Protein AF-A0A9D1ESU5-F1 (afdb_monomer_lite)

Organism: NCBI:txid2840858

Structure (mmCIF, N/CA/C/O backbone):
data_AF-A0A9D1ESU5-F1
#
_entry.id   AF-A0A9D1ESU5-F1
#
loop_
_atom_site.group_PDB
_atom_site.id
_atom_site.type_symbol
_atom_site.label_atom_id
_atom_site.label_alt_id
_atom_site.label_comp_id
_atom_site.label_asym_id
_atom_site.label_entity_id
_atom_site.label_seq_id
_atom_site.pdbx_PDB_ins_code
_atom_site.Cartn_x
_atom_site.Cartn_y
_atom_site.Cartn_z
_atom_site.occupancy
_atom_site.B_iso_or_equiv
_atom_site.auth_seq_id
_atom_site.auth_comp_id
_atom_site.auth_asym_id
_atom_site.auth_atom_id
_atom_site.pdbx_PDB_model_num
ATOM 1 N N . MET A 1 1 ? 30.100 1.678 -49.059 1.00 68.00 1 MET A N 1
ATOM 2 C CA . MET A 1 1 ? 30.723 2.115 -47.790 1.00 68.00 1 MET A CA 1
ATOM 3 C C . MET A 1 1 ? 29.745 2.882 -46.894 1.00 68.00 1 MET A C 1
ATOM 5 O O . MET A 1 1 ? 29.525 2.445 -45.775 1.00 68.00 1 MET A O 1
ATOM 9 N N . SER A 1 2 ? 29.061 3.926 -47.384 1.00 79.31 2 SER A N 1
ATOM 10 C CA . SER A 1 2 ? 28.072 4.700 -46.598 1.00 79.31 2 SER A CA 1
ATOM 11 C C . SER A 1 2 ? 26.906 3.874 -46.025 1.00 79.31 2 SER A C 1
ATOM 13 O O . SER A 1 2 ? 26.586 4.001 -44.850 1.00 79.31 2 SER A O 1
ATOM 15 N N . ARG A 1 3 ? 26.312 2.967 -46.813 1.00 86.50 3 ARG A N 1
ATOM 16 C CA . ARG A 1 3 ? 25.205 2.095 -46.359 1.00 86.50 3 ARG A CA 1
ATOM 17 C C . ARG A 1 3 ? 25.589 1.147 -45.212 1.00 86.50 3 ARG A C 1
ATOM 19 O O . ARG A 1 3 ? 24.754 0.855 -44.366 1.00 86.50 3 ARG A O 1
ATOM 26 N N . MET A 1 4 ? 26.847 0.705 -45.164 1.00 89.25 4 MET A N 1
ATOM 27 C CA . MET A 1 4 ? 27.350 -0.183 -44.107 1.00 89.25 4 MET A CA 1
ATOM 28 C C . MET A 1 4 ? 27.504 0.566 -42.777 1.00 89.25 4 MET A C 1
ATOM 30 O O . MET A 1 4 ? 27.106 0.050 -41.741 1.00 89.25 4 MET A O 1
ATOM 34 N N . LEU A 1 5 ? 27.995 1.810 -42.811 1.00 92.69 5 LEU A N 1
ATOM 35 C CA . LEU A 1 5 ? 28.099 2.658 -41.618 1.00 92.69 5 LEU A CA 1
ATOM 36 C C . LEU A 1 5 ? 26.723 2.997 -41.038 1.00 92.69 5 LEU A C 1
ATOM 38 O O . LEU A 1 5 ? 26.523 2.870 -39.835 1.00 92.69 5 LEU A O 1
ATOM 42 N N . ILE A 1 6 ? 25.759 3.350 -41.895 1.00 93.50 6 ILE A N 1
ATOM 43 C CA . ILE A 1 6 ? 24.377 3.611 -41.465 1.00 93.50 6 ILE A CA 1
ATOM 44 C C . ILE A 1 6 ? 23.786 2.364 -40.796 1.00 93.50 6 ILE A C 1
ATOM 46 O O . ILE A 1 6 ? 23.212 2.465 -39.717 1.00 93.50 6 ILE A O 1
ATOM 50 N N . SER A 1 7 ? 23.981 1.179 -41.386 1.00 94.12 7 SER A N 1
ATOM 51 C CA . SER A 1 7 ? 23.498 -0.076 -40.802 1.00 94.12 7 SER A CA 1
ATOM 52 C C . SER A 1 7 ? 24.107 -0.361 -39.426 1.00 94.12 7 SER A C 1
ATOM 54 O O . SER A 1 7 ? 23.391 -0.804 -38.535 1.00 94.12 7 SER A O 1
ATOM 56 N N . ILE A 1 8 ? 25.403 -0.101 -39.231 1.00 95.00 8 ILE A N 1
ATOM 57 C CA . ILE A 1 8 ? 26.074 -0.310 -37.938 1.00 95.00 8 ILE A CA 1
ATOM 58 C C . ILE A 1 8 ? 25.514 0.640 -36.877 1.00 95.00 8 ILE A C 1
ATOM 60 O O . ILE A 1 8 ? 25.189 0.199 -35.778 1.00 95.00 8 ILE A O 1
ATOM 64 N N . VAL A 1 9 ? 25.343 1.923 -37.209 1.00 95.19 9 VAL A N 1
ATOM 65 C CA . VAL A 1 9 ? 24.773 2.913 -36.280 1.00 95.19 9 VAL A CA 1
ATOM 66 C C . VAL A 1 9 ? 23.351 2.523 -35.870 1.00 95.19 9 VAL A C 1
ATOM 68 O O . VAL A 1 9 ? 23.023 2.575 -34.687 1.00 95.19 9 VAL A O 1
ATOM 71 N N . VAL A 1 10 ? 22.526 2.066 -36.816 1.00 95.75 10 VAL A N 1
ATOM 72 C CA . VAL A 1 10 ? 21.166 1.590 -36.519 1.00 95.75 10 VAL A CA 1
ATOM 73 C C . VAL A 1 10 ? 21.191 0.380 -35.583 1.00 95.75 10 VAL A C 1
ATOM 75 O O . VAL A 1 10 ? 20.426 0.347 -34.625 1.00 95.75 10 VAL A O 1
ATOM 78 N N . ILE A 1 11 ? 22.089 -0.585 -35.803 1.00 96.31 11 ILE A N 1
ATOM 79 C CA . ILE A 1 11 ? 22.218 -1.760 -34.926 1.00 96.31 11 ILE A CA 1
ATOM 80 C C . ILE A 1 11 ? 22.622 -1.344 -33.507 1.00 96.31 11 ILE A C 1
ATOM 82 O O . ILE A 1 11 ? 22.011 -1.803 -32.546 1.00 96.31 11 ILE A O 1
ATOM 86 N N . VAL A 1 12 ? 23.599 -0.446 -33.358 1.00 96.00 12 VAL A N 1
ATOM 87 C CA . VAL A 1 12 ? 24.036 0.044 -32.039 1.00 96.00 12 VAL A CA 1
ATOM 88 C C . VAL A 1 12 ? 22.894 0.753 -31.305 1.00 96.00 12 VAL A C 1
ATOM 90 O O . VAL A 1 12 ? 22.686 0.506 -30.117 1.00 96.00 12 VAL A O 1
ATOM 93 N N . LEU A 1 13 ? 22.115 1.581 -32.009 1.00 95.88 13 LEU A N 1
ATOM 94 C CA . LEU A 1 13 ? 20.943 2.239 -31.429 1.00 95.88 13 LEU A CA 1
ATOM 95 C C . LEU A 1 13 ? 19.872 1.230 -31.002 1.00 95.88 13 LEU A C 1
ATOM 97 O O . LEU A 1 13 ? 19.355 1.337 -29.893 1.00 95.88 13 LEU A O 1
ATOM 101 N N . LEU A 1 14 ? 19.568 0.227 -31.832 1.00 95.69 14 LEU A N 1
ATOM 102 C CA . LEU A 1 14 ? 18.593 -0.813 -31.490 1.00 95.69 14 LEU A CA 1
ATOM 103 C C . LEU A 1 14 ? 19.023 -1.605 -30.252 1.00 95.69 14 LEU A C 1
ATOM 105 O O . LEU A 1 14 ? 18.213 -1.802 -29.350 1.00 95.69 14 LEU A O 1
ATOM 109 N N . VAL A 1 15 ? 20.298 -1.992 -30.161 1.00 96.12 15 VAL A N 1
ATOM 110 C CA . VAL A 1 15 ? 20.832 -2.693 -28.984 1.00 96.12 15 VAL A CA 1
ATOM 111 C C . VAL A 1 15 ? 20.705 -1.820 -27.731 1.00 96.12 15 VAL A C 1
ATOM 113 O O . VAL A 1 15 ? 20.183 -2.278 -26.714 1.00 96.12 15 VAL A O 1
ATOM 116 N N . GLY A 1 16 ? 21.086 -0.541 -27.808 1.00 94.81 16 GLY A N 1
ATOM 117 C CA . GLY A 1 16 ? 20.939 0.395 -26.690 1.00 94.81 16 GLY A CA 1
ATOM 118 C C . GLY A 1 16 ? 19.487 0.539 -26.219 1.00 94.81 16 GLY A C 1
ATOM 119 O O . GLY A 1 16 ? 19.206 0.437 -25.023 1.00 94.81 16 GLY A O 1
ATOM 120 N N . LEU A 1 17 ? 18.551 0.692 -27.162 1.00 93.38 17 LEU A N 1
ATOM 121 C CA . LEU A 1 17 ? 17.118 0.783 -26.870 1.00 93.38 17 LEU A CA 1
ATOM 122 C C . LEU A 1 17 ? 16.573 -0.500 -26.233 1.00 93.38 17 LEU A C 1
ATOM 124 O O . LEU A 1 17 ? 15.758 -0.419 -25.313 1.00 93.38 17 LEU A O 1
ATOM 128 N N . THR A 1 18 ? 17.025 -1.679 -26.673 1.00 92.88 18 THR A N 1
ATOM 129 C CA . THR A 1 18 ? 16.585 -2.952 -26.079 1.00 92.88 18 THR A CA 1
ATOM 130 C C . THR A 1 18 ? 17.047 -3.118 -24.634 1.00 92.88 18 THR A C 1
ATOM 132 O O . THR A 1 18 ? 16.247 -3.531 -23.797 1.00 92.88 18 THR A O 1
ATOM 135 N N . ILE A 1 19 ? 18.286 -2.727 -24.313 1.00 93.75 19 ILE A N 1
ATOM 136 C CA . ILE A 1 19 ? 18.819 -2.797 -22.944 1.00 93.75 19 ILE A CA 1
ATOM 137 C C . ILE A 1 19 ? 18.028 -1.864 -22.025 1.00 93.75 19 ILE A C 1
ATOM 139 O O . ILE A 1 19 ? 17.574 -2.273 -20.957 1.00 93.75 19 ILE A O 1
ATOM 143 N N . GLN A 1 20 ? 17.810 -0.620 -22.459 1.00 90.44 20 GLN A N 1
ATOM 144 C CA . GLN A 1 20 ? 17.050 0.350 -21.676 1.00 90.44 20 GLN A CA 1
ATOM 145 C C . GLN A 1 20 ? 15.594 -0.093 -21.491 1.00 90.44 20 GLN A C 1
ATOM 147 O O . GLN A 1 20 ? 15.057 0.005 -20.391 1.00 90.44 20 GLN A O 1
ATOM 152 N N . SER A 1 21 ? 14.968 -0.641 -22.535 1.00 90.00 21 SER A N 1
ATOM 153 C CA . SER A 1 21 ? 13.601 -1.167 -22.452 1.00 90.00 21 SER A CA 1
ATOM 154 C C . SER A 1 21 ? 13.488 -2.307 -21.441 1.00 90.00 21 SER A C 1
ATOM 156 O O . SER A 1 21 ? 12.519 -2.353 -20.687 1.00 90.00 21 SER A O 1
ATOM 158 N N . GLN A 1 22 ? 14.474 -3.206 -21.389 1.00 90.75 22 GLN A N 1
ATOM 159 C CA . GLN A 1 22 ? 14.475 -4.309 -20.431 1.00 90.75 22 GLN A CA 1
ATOM 160 C C . GLN A 1 22 ? 14.629 -3.805 -18.991 1.00 90.75 22 GLN A C 1
ATOM 162 O O . GLN A 1 22 ? 13.841 -4.180 -18.128 1.00 90.75 22 GLN A O 1
ATOM 167 N N . GLN A 1 23 ? 15.550 -2.867 -18.757 1.00 89.31 23 GLN A N 1
ATOM 168 C CA . GLN A 1 23 ? 15.724 -2.246 -17.443 1.00 89.31 23 GLN A CA 1
ATOM 169 C C . GLN A 1 23 ? 14.445 -1.539 -16.957 1.00 89.31 23 GLN A C 1
ATOM 171 O O . GLN A 1 23 ? 14.127 -1.562 -15.769 1.00 89.31 23 GLN A O 1
ATOM 176 N N . MET A 1 24 ? 13.697 -0.898 -17.861 1.00 87.06 24 MET A N 1
ATOM 177 C CA . MET A 1 24 ? 12.429 -0.253 -17.503 1.00 87.06 24 MET A CA 1
ATOM 178 C C . MET A 1 24 ? 11.331 -1.268 -17.170 1.00 87.06 24 MET A C 1
ATOM 180 O O . MET A 1 24 ? 10.540 -1.018 -16.263 1.00 87.06 24 MET A O 1
ATOM 184 N N . LYS A 1 25 ? 11.297 -2.425 -17.844 1.00 90.50 25 LYS A N 1
ATOM 185 C CA . LYS A 1 25 ? 10.370 -3.514 -17.498 1.00 90.50 25 LYS A CA 1
ATOM 186 C C . LYS A 1 25 ? 10.640 -4.064 -16.102 1.00 90.50 25 LYS A C 1
ATOM 188 O O . LYS A 1 25 ? 9.708 -4.165 -15.316 1.00 90.50 25 LYS A O 1
ATOM 193 N N . GLU A 1 26 ? 11.903 -4.325 -15.772 1.00 89.19 26 GLU A N 1
ATOM 194 C CA . GLU A 1 26 ? 12.299 -4.809 -14.441 1.00 89.19 26 GLU A CA 1
ATOM 195 C C . GLU A 1 26 ? 11.897 -3.827 -13.334 1.00 89.19 26 GLU A C 1
ATOM 197 O O . GLU A 1 26 ? 11.348 -4.224 -12.307 1.00 89.19 26 GLU A O 1
ATOM 202 N N . LYS A 1 27 ? 12.104 -2.521 -13.557 1.00 90.44 27 LYS A N 1
ATOM 203 C CA . LYS A 1 27 ? 11.649 -1.481 -12.622 1.00 90.44 27 LYS A CA 1
ATOM 204 C C . LYS A 1 27 ? 10.132 -1.476 -12.464 1.00 90.44 27 LYS A C 1
ATOM 206 O O . LYS A 1 27 ? 9.651 -1.375 -11.341 1.00 90.44 27 LYS A O 1
ATOM 211 N N . ASN A 1 28 ? 9.384 -1.599 -13.559 1.00 92.69 28 ASN A N 1
ATOM 212 C CA . ASN A 1 28 ? 7.925 -1.663 -13.501 1.00 92.69 28 ASN A CA 1
ATOM 213 C C . ASN A 1 28 ? 7.430 -2.884 -12.722 1.00 92.69 28 ASN A C 1
ATOM 215 O O . ASN A 1 28 ? 6.508 -2.748 -11.924 1.00 92.69 28 ASN A O 1
ATOM 219 N N . GLU A 1 29 ? 8.044 -4.052 -12.908 1.00 93.31 29 GLU A N 1
ATOM 220 C CA . GLU A 1 29 ? 7.705 -5.252 -12.135 1.00 93.31 29 GLU A CA 1
ATOM 221 C C . GLU A 1 29 ? 8.008 -5.064 -10.644 1.00 93.31 29 GLU A C 1
ATOM 223 O O . GLU A 1 29 ? 7.162 -5.366 -9.802 1.00 93.31 29 GLU A O 1
ATOM 228 N N . ALA A 1 30 ? 9.163 -4.485 -10.307 1.00 93.44 30 ALA A N 1
ATOM 229 C CA . ALA A 1 30 ? 9.511 -4.170 -8.923 1.00 93.44 30 ALA A CA 1
ATOM 230 C C . ALA A 1 30 ? 8.537 -3.160 -8.289 1.00 93.44 30 ALA A C 1
ATOM 232 O O . ALA A 1 30 ? 8.168 -3.308 -7.123 1.00 93.44 30 ALA A O 1
ATOM 233 N N . TYR A 1 31 ? 8.096 -2.146 -9.041 1.00 94.62 31 TYR A N 1
ATOM 234 C CA . TYR A 1 31 ? 7.086 -1.199 -8.567 1.00 94.62 31 TYR A CA 1
ATOM 235 C C . TYR A 1 31 ? 5.716 -1.853 -8.399 1.00 94.62 31 TYR A C 1
ATOM 237 O O . TYR A 1 31 ? 5.058 -1.601 -7.395 1.00 94.62 31 TYR A O 1
ATOM 245 N N . ALA A 1 32 ? 5.300 -2.727 -9.317 1.00 94.81 32 ALA A N 1
ATOM 246 C CA . ALA A 1 32 ? 4.044 -3.461 -9.190 1.00 94.81 32 ALA A CA 1
ATOM 247 C C . ALA A 1 32 ? 4.027 -4.342 -7.929 1.00 94.81 32 ALA A C 1
ATOM 249 O O . ALA A 1 32 ? 3.033 -4.367 -7.208 1.00 94.81 32 ALA A O 1
ATOM 250 N N . GLN A 1 33 ? 5.145 -5.006 -7.620 1.00 94.38 33 GLN A N 1
ATOM 251 C CA . GLN A 1 33 ? 5.294 -5.776 -6.381 1.00 94.38 33 GLN A CA 1
ATOM 252 C C . GLN A 1 33 ? 5.238 -4.886 -5.133 1.00 94.38 33 GLN A C 1
ATOM 254 O O . GLN A 1 33 ? 4.581 -5.246 -4.159 1.00 94.38 33 GLN A O 1
ATOM 259 N N . GLN A 1 34 ? 5.893 -3.719 -5.157 1.00 95.38 34 GLN A N 1
ATOM 260 C CA . GLN A 1 34 ? 5.833 -2.765 -4.044 1.00 95.38 34 GLN A CA 1
ATOM 261 C C . GLN A 1 34 ? 4.418 -2.238 -3.811 1.00 95.38 34 GLN A C 1
ATOM 263 O O . GLN A 1 34 ? 3.992 -2.172 -2.665 1.00 95.38 34 GLN A O 1
ATOM 268 N N . ILE A 1 35 ? 3.687 -1.905 -4.878 1.00 95.12 35 ILE A N 1
ATOM 269 C CA . ILE A 1 35 ? 2.291 -1.461 -4.786 1.00 95.12 35 ILE A CA 1
ATOM 270 C C . ILE A 1 35 ? 1.440 -2.556 -4.146 1.00 95.12 35 ILE A C 1
ATOM 272 O O . ILE A 1 35 ? 0.799 -2.297 -3.138 1.00 95.12 35 ILE A O 1
ATOM 276 N N . ALA A 1 36 ? 1.522 -3.795 -4.640 1.00 96.00 36 ALA A N 1
ATOM 277 C CA . ALA A 1 36 ? 0.759 -4.906 -4.073 1.00 96.00 36 ALA A CA 1
ATOM 278 C C . ALA A 1 36 ? 1.076 -5.146 -2.584 1.00 96.00 36 ALA A C 1
ATOM 280 O O . ALA A 1 36 ? 0.178 -5.406 -1.786 1.00 96.00 36 ALA A O 1
ATOM 281 N N . ALA A 1 37 ? 2.348 -5.034 -2.191 1.00 95.62 37 ALA A N 1
ATOM 282 C CA . ALA A 1 37 ? 2.758 -5.184 -0.797 1.00 95.62 37 ALA A CA 1
ATOM 283 C C . ALA A 1 37 ? 2.286 -4.024 0.098 1.00 95.62 37 ALA A C 1
ATOM 285 O O . ALA A 1 37 ? 2.003 -4.238 1.277 1.00 95.62 37 ALA A O 1
ATOM 286 N N . LEU A 1 38 ? 2.234 -2.799 -0.432 1.00 97.06 38 LEU A N 1
ATOM 287 C CA . LEU A 1 38 ? 1.718 -1.632 0.284 1.00 97.06 38 LEU A CA 1
ATOM 288 C C . LEU A 1 38 ? 0.196 -1.689 0.415 1.00 97.06 38 LEU A C 1
ATOM 290 O O . LEU A 1 38 ? -0.313 -1.440 1.502 1.00 97.06 38 LEU A O 1
ATOM 294 N N . ASP A 1 39 ? -0.514 -2.084 -0.639 1.00 96.38 39 ASP A N 1
ATOM 295 C CA . ASP A 1 39 ? -1.970 -2.240 -0.616 1.00 96.38 39 ASP A CA 1
ATOM 296 C C . ASP A 1 39 ? -2.396 -3.295 0.412 1.00 96.38 39 ASP A C 1
ATOM 298 O O . ASP A 1 39 ? -3.298 -3.048 1.208 1.00 96.38 39 ASP A O 1
ATOM 302 N N . ALA A 1 40 ? -1.682 -4.425 0.486 1.00 96.06 40 ALA A N 1
ATOM 303 C CA . ALA A 1 40 ? -1.932 -5.444 1.506 1.00 96.06 40 ALA A CA 1
ATOM 304 C C . ALA A 1 40 ? -1.705 -4.924 2.940 1.00 96.06 40 ALA A C 1
ATOM 306 O O . ALA A 1 40 ? -2.444 -5.281 3.857 1.00 96.06 40 ALA A O 1
ATOM 307 N N . GLN A 1 41 ? -0.697 -4.069 3.148 1.00 95.06 41 GLN A N 1
ATOM 308 C CA . GLN A 1 41 ? -0.472 -3.426 4.448 1.00 95.06 41 GLN A CA 1
ATOM 309 C C . GLN A 1 41 ? -1.592 -2.441 4.786 1.00 95.06 41 GLN A C 1
ATOM 311 O O . GLN A 1 41 ? -2.066 -2.437 5.916 1.00 95.06 41 GLN A O 1
ATOM 316 N N . ILE A 1 42 ? -2.038 -1.641 3.816 1.00 96.44 42 ILE A N 1
ATOM 317 C CA . ILE A 1 42 ? -3.151 -0.704 4.000 1.00 96.44 42 ILE A CA 1
ATOM 318 C C . ILE A 1 42 ? -4.425 -1.462 4.376 1.00 96.44 42 ILE A C 1
ATOM 320 O O . ILE A 1 42 ? -5.101 -1.076 5.323 1.00 96.44 42 ILE A O 1
ATOM 324 N N . GLU A 1 43 ? -4.743 -2.551 3.676 1.00 95.75 43 GLU A N 1
ATOM 325 C CA . GLU A 1 43 ? -5.923 -3.363 3.973 1.00 95.75 43 GLU A CA 1
ATOM 326 C C . GLU A 1 43 ? -5.856 -3.970 5.381 1.00 95.75 43 GLU A C 1
ATOM 328 O O . GLU A 1 43 ? -6.822 -3.874 6.138 1.00 95.75 43 GLU A O 1
ATOM 333 N N . SER A 1 44 ? -4.702 -4.519 5.771 1.00 94.50 44 SER A N 1
ATOM 334 C CA . SER A 1 44 ? -4.506 -5.064 7.118 1.00 94.50 44 SER A CA 1
ATOM 335 C C . SER A 1 44 ? -4.617 -4.000 8.212 1.00 94.50 44 SER A C 1
ATOM 337 O O . SER A 1 44 ? -5.182 -4.275 9.269 1.00 94.50 44 SER A O 1
ATOM 339 N N . GLU A 1 45 ? -4.067 -2.804 7.996 1.00 92.19 45 GLU A N 1
ATOM 340 C CA . GLU A 1 45 ? -4.161 -1.711 8.968 1.00 92.19 45 GLU A CA 1
ATOM 341 C C . GLU A 1 45 ? -5.591 -1.168 9.057 1.00 92.19 45 GLU A C 1
ATOM 343 O O . GLU A 1 45 ? -6.067 -0.912 10.160 1.00 92.19 45 GLU A O 1
ATOM 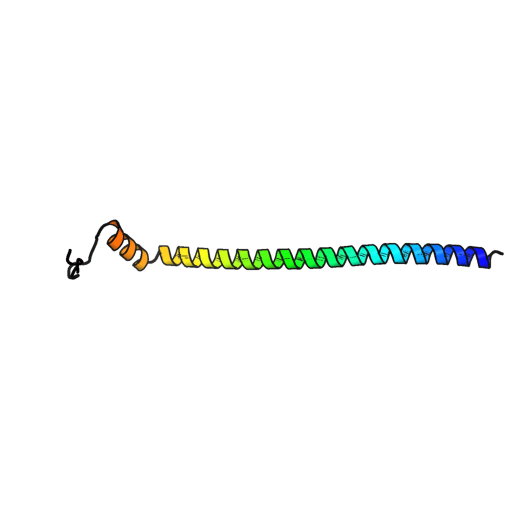348 N N . ASN A 1 46 ? -6.309 -1.071 7.933 1.00 93.94 46 ASN A N 1
ATOM 349 C CA . ASN A 1 46 ? -7.719 -0.679 7.925 1.00 93.94 46 ASN A CA 1
ATOM 350 C C . ASN A 1 46 ? -8.584 -1.679 8.704 1.00 93.94 46 ASN A C 1
ATOM 352 O O . ASN A 1 46 ? -9.360 -1.257 9.555 1.00 93.94 46 ASN A O 1
ATOM 356 N N . GLN A 1 47 ? -8.399 -2.987 8.487 1.00 93.81 47 GLN A N 1
ATOM 357 C CA . GLN A 1 47 ? -9.091 -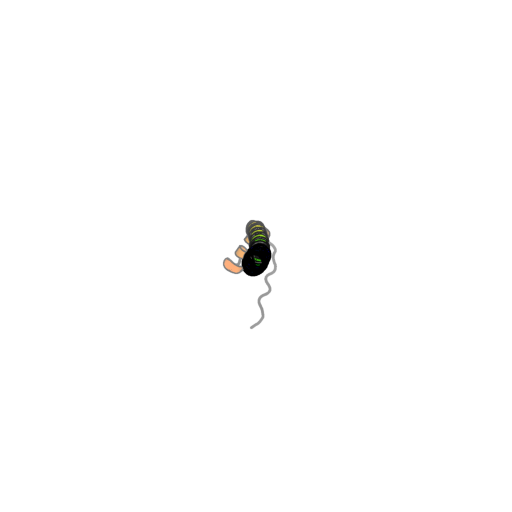4.021 9.269 1.00 93.81 47 GLN A CA 1
ATOM 358 C C . GLN A 1 47 ? -8.787 -3.891 10.763 1.00 93.81 47 GLN A C 1
ATOM 360 O O . GLN A 1 47 ? -9.698 -3.923 11.586 1.00 93.81 47 GLN A O 1
ATOM 365 N N . ARG A 1 48 ? -7.517 -3.672 11.130 1.00 93.94 48 ARG A N 1
ATOM 366 C CA . ARG A 1 48 ? -7.142 -3.488 12.538 1.00 93.94 48 ARG A CA 1
ATOM 367 C C . ARG A 1 48 ? -7.772 -2.231 13.139 1.00 93.94 48 ARG A C 1
ATOM 369 O O . ARG A 1 48 ? -8.137 -2.240 14.310 1.00 93.94 48 ARG A O 1
ATOM 376 N N . SER A 1 49 ? -7.902 -1.158 12.362 1.00 92.62 49 SER A N 1
ATOM 377 C CA . SER A 1 49 ? -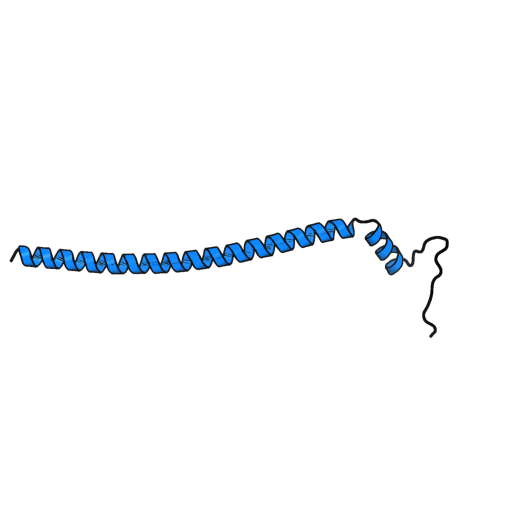8.615 0.049 12.784 1.00 92.62 49 SER A CA 1
ATOM 378 C C . SER A 1 49 ? -10.101 -0.219 13.023 1.00 92.62 49 SER A C 1
ATOM 380 O O . SER A 1 49 ? -10.606 0.165 14.072 1.00 92.62 49 SER A O 1
ATOM 382 N N . GLU A 1 50 ? -10.777 -0.930 12.120 1.00 92.62 50 GLU A N 1
ATOM 383 C CA . GLU A 1 50 ? -12.186 -1.311 12.297 1.00 92.62 50 GLU A CA 1
ATOM 384 C C . GLU A 1 50 ? -12.394 -2.197 13.538 1.00 92.62 50 GLU A C 1
ATOM 386 O O . GLU A 1 50 ? -13.330 -1.981 14.308 1.00 92.62 50 GLU A O 1
ATOM 391 N N . GLU A 1 51 ? -11.498 -3.158 13.781 1.00 89.94 51 GLU A N 1
ATOM 392 C CA . GLU A 1 51 ? -11.526 -3.997 14.987 1.00 89.94 51 GLU A CA 1
ATOM 393 C C . GLU A 1 51 ? -11.352 -3.175 16.272 1.00 89.94 51 GLU A C 1
ATOM 395 O O . GLU A 1 51 ? -12.040 -3.420 17.266 1.00 89.94 51 GLU A O 1
ATOM 400 N N . ILE A 1 52 ? -10.446 -2.191 16.263 1.00 92.06 52 ILE A N 1
ATOM 401 C CA . ILE A 1 52 ? -10.226 -1.293 17.402 1.00 92.06 52 ILE A CA 1
ATOM 402 C C . ILE A 1 52 ? -11.464 -0.433 17.657 1.00 92.06 52 ILE A C 1
ATOM 404 O O . ILE A 1 52 ? -11.873 -0.306 18.811 1.00 92.06 52 ILE A O 1
ATOM 408 N N . ASP A 1 53 ? -12.078 0.119 16.611 1.00 88.94 53 ASP A N 1
ATOM 409 C CA . ASP A 1 53 ? -13.286 0.937 16.737 1.00 88.94 53 ASP A CA 1
ATOM 410 C C . ASP A 1 53 ? -14.452 0.112 17.308 1.00 88.94 53 ASP A C 1
ATOM 412 O O . ASP A 1 53 ? -15.117 0.547 18.252 1.00 88.94 53 ASP A O 1
ATOM 416 N N . ALA A 1 54 ? -14.640 -1.122 16.827 1.00 86.62 54 ALA A N 1
ATOM 417 C CA . ALA A 1 54 ? -15.643 -2.044 17.361 1.00 86.62 54 ALA A CA 1
ATOM 418 C C . ALA A 1 54 ? -15.372 -2.421 18.829 1.00 86.62 54 ALA A C 1
ATOM 420 O O . ALA A 1 54 ? -16.294 -2.487 19.646 1.00 86.62 54 ALA A O 1
ATOM 421 N N . MET A 1 55 ? -14.105 -2.640 19.198 1.00 84.31 55 MET A N 1
ATOM 422 C CA . MET A 1 55 ? -13.720 -2.903 20.586 1.00 84.31 55 MET A CA 1
ATOM 423 C C . MET A 1 55 ? -13.971 -1.685 21.478 1.00 84.31 55 MET A C 1
ATOM 425 O O . MET A 1 55 ? -14.449 -1.839 22.602 1.00 84.31 55 MET A O 1
ATOM 429 N N . GLN A 1 56 ? -13.672 -0.479 20.994 1.00 83.56 56 GLN A N 1
ATOM 430 C CA . GLN A 1 56 ? -13.939 0.755 21.723 1.00 83.56 56 GLN A CA 1
ATOM 431 C C . GLN A 1 56 ? -15.439 0.918 21.981 1.00 83.56 56 GLN A C 1
ATOM 433 O O . GLN A 1 56 ? -15.826 1.224 23.109 1.00 83.56 56 GLN A O 1
ATOM 438 N N . GLU A 1 57 ? -16.279 0.661 20.977 1.00 82.88 57 GLU A N 1
ATOM 439 C CA . GLU A 1 57 ? -17.734 0.683 21.134 1.00 82.88 57 GLU A CA 1
ATOM 440 C C . GLU A 1 57 ? -18.199 -0.360 22.162 1.00 82.88 57 GLU A C 1
ATOM 442 O O . GLU A 1 57 ? -18.914 -0.014 23.104 1.00 82.88 57 GLU A O 1
ATOM 447 N N . TYR A 1 58 ? -17.707 -1.601 22.078 1.00 76.38 58 TYR A N 1
ATOM 448 C CA . TYR A 1 58 ? -18.004 -2.651 23.058 1.00 76.38 58 TYR A CA 1
ATOM 449 C C . TYR A 1 58 ? -17.619 -2.248 24.489 1.00 76.38 58 TYR A C 1
ATOM 451 O O . TYR A 1 58 ? -18.406 -2.422 25.418 1.00 76.38 58 TYR A O 1
ATOM 459 N N . MET A 1 59 ? -16.443 -1.648 24.685 1.00 80.44 59 MET A N 1
ATOM 460 C CA . MET A 1 59 ? -15.994 -1.188 26.004 1.00 80.44 59 MET A CA 1
ATOM 461 C C . MET A 1 59 ? -16.841 -0.045 26.576 1.00 80.44 59 MET A C 1
ATOM 463 O O . MET A 1 59 ? -16.842 0.165 27.788 1.00 80.44 59 MET A O 1
ATOM 467 N N . THR A 1 60 ? -17.551 0.703 25.729 1.00 74.50 60 THR A N 1
ATOM 468 C CA . THR A 1 60 ? -18.486 1.747 26.174 1.00 74.50 60 THR A CA 1
ATOM 469 C C . THR A 1 60 ? -19.882 1.226 26.509 1.00 74.50 60 THR A C 1
ATOM 471 O O . THR A 1 60 ? -20.702 1.997 27.004 1.00 74.50 60 THR A O 1
ATOM 474 N N . THR A 1 61 ? -20.164 -0.056 26.268 1.00 83.38 61 THR A N 1
ATOM 475 C CA . THR A 1 61 ? -21.462 -0.651 26.602 1.00 83.38 61 THR A CA 1
ATOM 476 C C . THR A 1 61 ? -21.632 -0.840 28.109 1.00 83.38 61 THR A C 1
ATOM 478 O O . THR A 1 61 ? -20.677 -1.131 28.837 1.00 83.38 61 THR A O 1
ATOM 481 N N . ASP A 1 62 ? -22.880 -0.738 28.573 1.00 78.75 62 ASP A N 1
ATOM 482 C CA . ASP A 1 62 ? -23.243 -1.015 29.967 1.00 78.75 62 ASP A CA 1
ATOM 483 C C . ASP A 1 62 ? -22.877 -2.453 30.379 1.00 78.75 62 ASP A C 1
ATOM 485 O O . ASP A 1 62 ? -22.531 -2.687 31.533 1.00 78.75 62 ASP A O 1
ATOM 489 N N . GLU A 1 63 ? -22.867 -3.399 29.432 1.00 80.00 63 GLU A N 1
ATOM 490 C CA . GLU A 1 63 ? -22.471 -4.797 29.649 1.00 80.00 63 GLU A CA 1
ATOM 491 C C . GLU A 1 63 ? -20.996 -4.920 30.058 1.00 80.00 63 GLU A C 1
ATOM 493 O O . GLU A 1 63 ? -20.675 -5.614 31.025 1.00 80.00 63 GLU A O 1
ATOM 498 N N . PHE A 1 64 ? -20.094 -4.195 29.386 1.00 80.81 64 PHE A N 1
ATOM 499 C CA . PHE A 1 64 ? -18.680 -4.162 29.767 1.00 80.81 64 PHE A CA 1
ATOM 500 C C . PHE A 1 64 ? -18.470 -3.472 31.122 1.00 80.81 64 PHE A C 1
ATOM 502 O O . PHE A 1 64 ? -17.657 -3.911 31.940 1.00 80.81 64 PHE A O 1
ATOM 509 N N . VAL A 1 65 ? -19.213 -2.396 31.398 1.00 81.06 65 VAL A N 1
ATOM 510 C CA . VAL A 1 65 ? -19.161 -1.712 32.699 1.00 81.06 65 VAL A CA 1
ATOM 511 C C . VAL A 1 65 ? -19.650 -2.634 33.817 1.00 81.06 65 VAL A C 1
ATOM 513 O O . VAL A 1 65 ? -19.000 -2.715 34.862 1.00 81.06 65 VAL A O 1
ATOM 516 N N . GLU A 1 66 ? -20.748 -3.359 33.600 1.00 83.75 66 GLU A N 1
ATOM 517 C CA . GLU A 1 66 ? -21.282 -4.333 34.549 1.00 83.75 66 GLU A CA 1
ATOM 518 C C . GLU A 1 66 ? -20.291 -5.476 34.781 1.00 83.75 66 GLU A C 1
ATOM 520 O O . GLU A 1 66 ? -19.999 -5.801 35.934 1.00 83.75 66 GLU A O 1
ATOM 525 N N . SER A 1 67 ? -19.720 -6.052 33.718 1.00 81.56 67 SER A N 1
ATOM 526 C CA . SER A 1 67 ? -18.761 -7.151 33.847 1.00 81.56 67 SER A CA 1
ATOM 527 C C . SER A 1 67 ? -17.525 -6.715 34.634 1.00 81.56 67 SER A C 1
ATOM 529 O O . SER A 1 67 ? -17.088 -7.411 35.550 1.00 81.56 67 SER A O 1
ATOM 531 N N . VAL A 1 68 ? -16.994 -5.519 34.354 1.00 84.62 68 VAL A N 1
ATOM 532 C CA . VAL A 1 68 ? -15.863 -4.951 35.101 1.00 84.62 68 VAL A CA 1
ATOM 533 C C . VAL A 1 68 ? -16.247 -4.657 36.553 1.00 84.62 68 VAL A C 1
ATOM 535 O O . VAL A 1 68 ? -15.458 -4.943 37.453 1.00 84.62 68 VAL A O 1
ATOM 538 N N . ALA A 1 69 ? -17.436 -4.113 36.815 1.00 84.75 69 ALA A N 1
ATOM 539 C CA . ALA A 1 69 ? -17.922 -3.843 38.167 1.00 84.75 69 ALA A CA 1
ATOM 540 C C . ALA A 1 69 ? -18.097 -5.135 38.984 1.00 84.75 69 ALA A C 1
ATOM 542 O O . ALA A 1 69 ? -17.687 -5.196 40.147 1.00 84.75 69 ALA A O 1
ATOM 543 N N . ARG A 1 70 ? -18.635 -6.189 38.371 1.00 85.00 70 ARG A N 1
ATOM 544 C CA . ARG A 1 70 ? -18.802 -7.501 38.999 1.00 85.00 70 ARG A CA 1
ATOM 545 C C . ARG A 1 70 ? -17.455 -8.170 39.271 1.00 85.00 70 ARG A C 1
ATOM 547 O O . ARG A 1 70 ? -17.221 -8.603 40.396 1.00 85.00 70 ARG A O 1
ATOM 554 N N . ASP A 1 71 ? -16.537 -8.166 38.306 1.00 84.00 71 ASP A N 1
ATOM 555 C CA . ASP A 1 71 ? -15.230 -8.828 38.434 1.00 84.00 71 ASP A CA 1
ATOM 556 C C . ASP A 1 71 ? -14.247 -8.072 39.337 1.00 84.00 71 ASP A C 1
ATOM 558 O O . ASP A 1 71 ? -13.510 -8.678 40.117 1.00 84.00 71 ASP A O 1
ATOM 562 N N . ARG A 1 72 ? -14.184 -6.738 39.223 1.00 85.62 72 ARG A N 1
ATOM 563 C CA . ARG A 1 72 ? -13.195 -5.915 39.942 1.00 85.62 72 ARG A CA 1
ATOM 564 C C . ARG A 1 72 ? -13.682 -5.443 41.296 1.00 85.62 72 ARG A C 1
ATOM 566 O O . ARG A 1 72 ? -12.879 -5.355 42.222 1.00 85.62 72 ARG A O 1
ATOM 573 N N . LEU A 1 73 ? -14.959 -5.089 41.397 1.00 86.50 73 LEU A N 1
ATOM 574 C CA . LEU A 1 73 ? -15.535 -4.503 42.607 1.00 86.50 73 LEU A CA 1
ATOM 575 C C . LEU A 1 73 ? -16.435 -5.494 43.357 1.00 86.50 73 LEU A C 1
ATOM 577 O O . LEU A 1 73 ? -16.866 -5.186 44.466 1.00 86.50 73 LEU A O 1
ATOM 581 N N . GLY A 1 74 ? -16.701 -6.680 42.793 1.00 83.62 74 GLY A N 1
ATOM 582 C CA . GL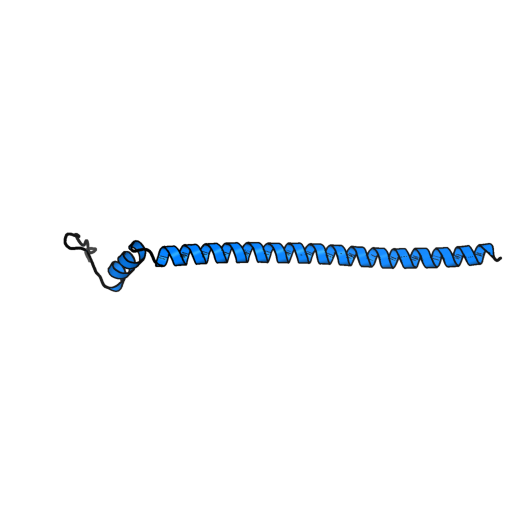Y A 1 74 ? -17.597 -7.666 43.397 1.00 83.62 74 GLY A CA 1
ATOM 583 C C . GLY A 1 74 ? -19.047 -7.186 43.463 1.00 83.62 74 GLY A C 1
ATOM 584 O O . GLY A 1 74 ? -19.808 -7.674 44.298 1.00 83.62 74 GLY A O 1
ATOM 585 N N . LEU A 1 75 ? -19.410 -6.191 42.646 1.00 83.81 75 LEU A N 1
ATOM 586 C CA . LEU A 1 75 ? -20.740 -5.595 42.653 1.00 83.81 75 LEU A CA 1
ATOM 587 C C . LEU A 1 75 ? -21.737 -6.554 42.000 1.00 83.81 75 LEU A C 1
ATOM 589 O O . LEU A 1 75 ? -21.479 -7.117 40.940 1.00 83.81 75 LEU A O 1
ATOM 593 N N . VAL A 1 76 ? -22.877 -6.748 42.653 1.00 83.62 76 VAL A N 1
ATOM 594 C CA . VAL A 1 76 ? -23.976 -7.599 42.187 1.00 83.62 76 VAL A CA 1
ATOM 595 C C . VAL A 1 76 ? -25.291 -6.851 42.375 1.00 83.62 76 VAL A C 1
ATOM 597 O O . VAL A 1 76 ? -25.380 -5.981 43.246 1.00 83.62 76 VAL A O 1
ATOM 600 N N . TYR A 1 77 ? -26.306 -7.172 41.577 1.00 82.69 77 TYR A N 1
ATOM 601 C CA . TYR A 1 77 ? -27.623 -6.563 41.743 1.00 82.69 77 TYR A CA 1
ATOM 602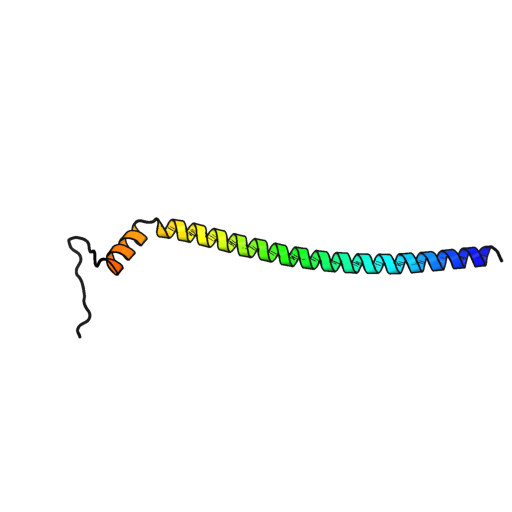 C C . TYR A 1 77 ? -28.346 -7.126 42.976 1.00 82.69 77 TYR A C 1
ATOM 604 O O . TYR A 1 77 ? -28.115 -8.265 43.396 1.00 82.69 77 TYR A O 1
ATOM 612 N N . GLU A 1 78 ? -29.244 -6.330 43.567 1.00 78.75 78 GLU A N 1
ATOM 613 C CA . GLU A 1 78 ? -30.125 -6.805 44.638 1.00 78.75 78 GLU A CA 1
ATOM 614 C C . GLU A 1 78 ? -31.021 -7.937 44.110 1.00 78.75 78 GLU A C 1
ATOM 616 O O . GLU A 1 78 ? -31.901 -7.714 43.282 1.00 78.75 78 GLU A O 1
ATOM 621 N N . GLY A 1 79 ? -30.782 -9.162 44.592 1.00 76.06 79 GLY A N 1
ATOM 622 C CA . GLY A 1 79 ? -31.492 -10.377 44.168 1.00 76.06 79 GLY A CA 1
ATOM 623 C C . GLY A 1 79 ? -30.610 -11.444 43.508 1.00 76.06 79 GLY A C 1
ATOM 624 O O . GLY A 1 79 ? -31.059 -12.581 43.359 1.00 76.06 79 GLY A O 1
ATOM 625 N N . ASP A 1 80 ? -29.354 -11.131 43.179 1.00 78.44 80 ASP A N 1
ATOM 626 C CA . ASP A 1 80 ? -28.415 -12.102 42.608 1.00 78.44 80 ASP A CA 1
ATOM 627 C C . ASP A 1 80 ? -27.978 -13.159 43.643 1.00 78.44 80 ASP A C 1
ATOM 629 O O . ASP A 1 80 ? -27.594 -12.844 44.771 1.00 78.44 80 ASP A O 1
ATOM 633 N N . THR A 1 81 ? -27.984 -14.441 43.256 1.00 78.25 81 THR A N 1
ATOM 634 C CA . THR A 1 81 ? -27.478 -15.548 44.093 1.00 78.25 81 THR A CA 1
ATOM 635 C C . THR A 1 81 ? -26.016 -15.846 43.749 1.00 78.25 81 THR A C 1
ATOM 637 O O . THR A 1 81 ? -25.719 -16.322 42.656 1.00 78.25 81 THR A O 1
ATOM 640 N N . ILE A 1 82 ? -25.092 -15.592 44.683 1.00 73.69 82 ILE A N 1
ATOM 641 C CA . ILE A 1 82 ? -23.655 -15.851 44.490 1.00 73.69 82 ILE A CA 1
ATOM 642 C C . ILE A 1 82 ? -23.328 -17.314 44.820 1.00 73.69 82 ILE A C 1
ATOM 644 O O . ILE A 1 82 ? -23.456 -17.738 45.969 1.00 73.69 82 ILE A O 1
ATOM 648 N N . PHE A 1 83 ? -22.816 -18.064 43.842 1.00 75.00 83 PHE A N 1
ATOM 649 C CA . PHE A 1 83 ? -22.218 -19.382 44.066 1.00 75.00 83 PHE A CA 1
ATOM 650 C C . PHE A 1 83 ? -20.702 -19.243 44.224 1.00 75.00 83 PHE A C 1
ATOM 652 O O . PHE A 1 83 ? -20.000 -18.903 43.275 1.00 75.00 83 PHE A O 1
ATOM 659 N N . LYS A 1 84 ? -20.186 -19.507 45.428 1.00 73.69 84 LYS A N 1
ATOM 660 C CA . LYS A 1 84 ? -18.743 -19.676 45.652 1.00 73.69 84 LYS A CA 1
ATOM 661 C C . LYS A 1 84 ? -18.389 -21.163 45.530 1.00 73.69 84 LYS A C 1
ATOM 663 O O . LYS A 1 84 ? -19.162 -21.984 46.030 1.00 73.69 84 LYS A O 1
ATOM 668 N N . PRO A 1 85 ? -17.268 -21.529 44.883 1.00 71.12 85 PRO A N 1
ATOM 669 C CA . PRO A 1 85 ? -16.808 -22.913 44.875 1.00 71.12 85 PRO A CA 1
ATOM 670 C C . PRO A 1 85 ? -16.548 -23.367 46.318 1.00 71.12 85 PRO A C 1
ATOM 672 O O . PRO A 1 85 ? -15.978 -22.612 47.106 1.00 71.12 85 PRO A O 1
ATOM 675 N N . ALA A 1 86 ? -17.020 -24.563 46.672 1.00 63.38 86 ALA A N 1
ATOM 676 C CA . ALA A 1 86 ? -16.686 -25.187 47.948 1.00 63.38 86 ALA A CA 1
ATOM 677 C C . ALA A 1 86 ? -15.182 -25.502 47.954 1.00 63.38 86 ALA A C 1
ATOM 679 O O . ALA A 1 86 ? -14.695 -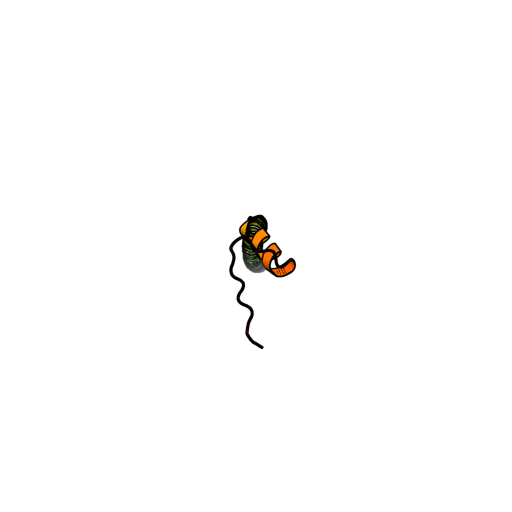26.083 46.982 1.00 63.38 86 ALA A O 1
ATOM 680 N N . GLU A 1 87 ? -14.475 -25.065 49.001 1.00 56.47 87 GLU A N 1
ATOM 681 C CA . GLU A 1 87 ? -13.070 -25.433 49.243 1.00 56.47 87 GLU A CA 1
ATOM 682 C C . GLU A 1 87 ? -12.885 -26.951 49.362 1.00 56.47 87 GLU A C 1
ATOM 684 O O . GLU A 1 87 ? -13.748 -27.612 49.993 1.00 56.47 87 GLU A O 1
#

pLDDT: mean 87.54, std 8.34, range [56.47, 97.06]

Secondary structure (DSSP, 8-state):
-HHHHHHHHHHHHHHHHHHHHHHHHHHHHHHHHHHHHHHHHHHHHHHHHHHHHHHHHHHTSHHHHHHHHHHHH----TT----PPP-

InterPro domains:
  IPR007060 Septum formation initiator FtsL/DivIC [PF04977] (11-84)

Foldseek 3Di:
DVVVVVVVVVVVVVVVVVVVVVVVVVVVVVVVVVVVVVVVVVVVVVVVVVVVVVVVVVCPDPVVVVVCCCVPVVDDDDPDDDDDDDD

Sequence (87 aa):
MSRMLISIVVIVLLVGLTIQSQQMKEKNEAYAQQIAALDAQIESENQRSEEIDAMQEYMTTDEFVESVARDRLGLVYEGDTIFKPAE

Radius of gyration: 34.74 Å; chains: 1; bounding box: 62×30×97 Å